Protein AF-A0A1I8A3V5-F1 (afdb_monomer_lite)

Structure (mmCIF, N/CA/C/O backbone):
data_AF-A0A1I8A3V5-F1
#
_entry.id   AF-A0A1I8A3V5-F1
#
loop_
_atom_site.group_PDB
_atom_site.id
_atom_site.type_symbol
_atom_site.label_atom_id
_atom_site.label_alt_id
_atom_site.label_comp_id
_atom_site.label_asym_id
_atom_site.label_entity_id
_atom_site.label_seq_id
_atom_site.pdbx_PDB_ins_code
_atom_site.Cartn_x
_atom_site.Cartn_y
_atom_site.Cartn_z
_atom_site.occupancy
_atom_site.B_iso_or_equiv
_atom_site.auth_seq_id
_atom_site.auth_comp_id
_atom_site.auth_as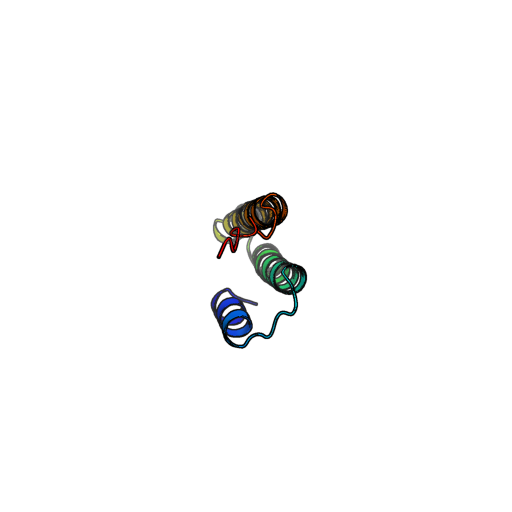ym_id
_atom_site.auth_atom_id
_atom_site.pdbx_PDB_model_num
ATOM 1 N N . MET A 1 1 ? -3.550 -7.789 -3.873 1.00 94.81 1 MET A N 1
ATOM 2 C CA . MET A 1 1 ? -4.150 -6.730 -3.035 1.00 94.81 1 MET A CA 1
ATOM 3 C C . MET A 1 1 ? -4.164 -5.472 -3.875 1.00 94.81 1 MET A C 1
ATOM 5 O O . MET A 1 1 ? -3.178 -5.245 -4.557 1.00 94.81 1 MET A O 1
ATOM 9 N N . ASP A 1 2 ? -5.256 -4.719 -3.876 1.00 97.19 2 ASP A N 1
ATOM 10 C CA . ASP A 1 2 ? -5.450 -3.538 -4.723 1.00 97.19 2 ASP A CA 1
ATOM 11 C C . ASP A 1 2 ? -6.359 -2.526 -4.003 1.00 97.19 2 ASP A C 1
ATOM 13 O O . ASP A 1 2 ? -7.049 -2.876 -3.036 1.00 97.19 2 ASP A O 1
ATOM 17 N N . LEU A 1 3 ? -6.371 -1.273 -4.466 1.00 97.38 3 LEU A N 1
ATOM 18 C CA . LEU A 1 3 ? -7.127 -0.199 -3.817 1.00 97.38 3 LEU A CA 1
ATOM 19 C C . LEU A 1 3 ? -8.647 -0.426 -3.859 1.00 97.38 3 LEU A C 1
ATOM 21 O O . LEU A 1 3 ? -9.340 -0.041 -2.918 1.00 97.38 3 LEU A O 1
ATOM 25 N N . ASN A 1 4 ? -9.181 -1.098 -4.886 1.00 98.38 4 ASN A N 1
ATOM 26 C CA . ASN A 1 4 ? -10.613 -1.410 -4.956 1.00 98.38 4 ASN A CA 1
ATOM 27 C C . ASN A 1 4 ? -11.011 -2.420 -3.873 1.00 98.38 4 ASN A C 1
ATOM 29 O O . ASN A 1 4 ? -12.046 -2.264 -3.218 1.00 98.38 4 ASN A O 1
ATOM 33 N N . ARG A 1 5 ? -10.174 -3.434 -3.631 1.00 98.31 5 ARG A N 1
ATOM 34 C CA . ARG A 1 5 ? -10.369 -4.408 -2.555 1.00 98.31 5 ARG A CA 1
ATOM 35 C C . ARG A 1 5 ? -10.243 -3.764 -1.177 1.00 98.31 5 ARG A C 1
ATOM 37 O O . ARG A 1 5 ? -11.081 -4.051 -0.323 1.00 98.31 5 ARG A O 1
ATOM 44 N N . ILE A 1 6 ? -9.263 -2.883 -0.970 1.00 98.44 6 ILE A N 1
ATOM 45 C CA . ILE A 1 6 ? -9.100 -2.136 0.290 1.00 98.44 6 ILE A CA 1
ATOM 46 C C . ILE A 1 6 ? -10.325 -1.247 0.538 1.00 98.44 6 ILE A C 1
ATOM 48 O O . ILE A 1 6 ? -10.946 -1.337 1.597 1.00 98.44 6 ILE A O 1
ATOM 52 N N . LYS A 1 7 ? -10.761 -0.474 -0.467 1.00 98.19 7 LYS A N 1
ATOM 53 C CA . LYS A 1 7 ? -11.977 0.355 -0.408 1.00 98.19 7 LYS A CA 1
ATOM 54 C C . LYS A 1 7 ? -13.212 -0.463 -0.035 1.00 98.19 7 LYS A C 1
ATOM 56 O O . LYS A 1 7 ? -14.006 -0.030 0.798 1.00 98.19 7 LYS A O 1
ATOM 61 N N . ARG A 1 8 ? -13.381 -1.651 -0.624 1.00 98.62 8 ARG A N 1
ATOM 62 C CA . ARG A 1 8 ? -14.487 -2.556 -0.282 1.00 98.62 8 ARG A CA 1
ATOM 63 C C . ARG A 1 8 ? -14.401 -3.027 1.172 1.00 98.62 8 ARG A C 1
ATOM 65 O O . ARG A 1 8 ? -15.389 -2.915 1.887 1.00 98.62 8 ARG A O 1
ATOM 72 N N . LYS A 1 9 ? -13.228 -3.477 1.629 1.00 98.50 9 LYS A N 1
ATOM 73 C CA . LYS A 1 9 ? -13.017 -3.901 3.024 1.00 98.50 9 LYS A CA 1
ATOM 74 C C . LYS A 1 9 ? -13.308 -2.776 4.026 1.00 98.50 9 LYS A C 1
ATOM 76 O O . LYS A 1 9 ? -13.899 -3.055 5.063 1.00 98.50 9 LYS A O 1
ATOM 81 N N . ILE A 1 10 ? -12.963 -1.525 3.704 1.00 97.62 10 ILE A N 1
ATOM 82 C CA . ILE A 1 10 ? -13.326 -0.350 4.517 1.00 97.62 10 ILE A CA 1
ATOM 83 C C . ILE A 1 10 ? -14.851 -0.195 4.587 1.00 97.62 10 ILE A C 1
ATOM 85 O O . ILE A 1 10 ? -15.405 -0.134 5.680 1.00 97.62 10 ILE A O 1
ATOM 89 N N . ARG A 1 11 ? -15.542 -0.178 3.438 1.00 98.00 11 ARG A N 1
ATOM 90 C CA . ARG A 1 11 ? -17.008 0.006 3.377 1.00 98.00 11 ARG A CA 1
ATOM 91 C C . ARG A 1 11 ? -17.790 -1.095 4.089 1.00 98.00 11 ARG A C 1
ATOM 93 O O . ARG A 1 11 ? -18.863 -0.836 4.613 1.00 98.00 11 ARG A O 1
ATOM 100 N N . GLU A 1 12 ? -17.257 -2.308 4.089 1.00 98.19 12 GLU A N 1
ATOM 101 C CA . GLU A 1 12 ? -17.834 -3.461 4.780 1.00 98.19 12 GLU A CA 1
ATOM 102 C C . GLU A 1 12 ? -17.446 -3.541 6.271 1.00 98.19 12 GLU A C 1
ATOM 104 O O . GLU A 1 12 ? -17.790 -4.519 6.929 1.00 98.19 12 GLU A O 1
ATOM 109 N N . GLY A 1 13 ? -16.689 -2.576 6.811 1.00 97.56 13 GLY A N 1
ATOM 110 C CA . GLY A 1 13 ? -16.255 -2.595 8.214 1.00 97.56 13 GLY A CA 1
ATOM 111 C C . GLY A 1 13 ? -15.307 -3.752 8.557 1.00 97.56 13 GLY A C 1
ATOM 112 O O . GLY A 1 13 ? -15.267 -4.216 9.691 1.00 97.56 13 GLY A O 1
ATOM 113 N N . ARG A 1 14 ? -14.543 -4.260 7.580 1.00 98.25 14 ARG A N 1
ATOM 114 C CA . ARG A 1 14 ? -13.666 -5.439 7.742 1.00 98.25 14 ARG A CA 1
ATOM 115 C C . ARG A 1 14 ? -12.338 -5.138 8.435 1.00 98.25 14 ARG A C 1
ATOM 117 O O . ARG A 1 14 ? -11.572 -6.068 8.680 1.00 98.25 14 ARG A O 1
ATOM 124 N N . TYR A 1 15 ? -12.035 -3.873 8.709 1.00 98.06 15 TYR A N 1
ATOM 125 C CA . TYR A 1 15 ? -10.851 -3.475 9.465 1.00 98.06 15 TYR A CA 1
ATOM 126 C C . TYR A 1 15 ? -11.270 -2.975 10.841 1.00 98.06 15 TYR A C 1
ATOM 128 O O . TYR A 1 15 ? -12.074 -2.056 10.947 1.00 98.06 15 TYR A O 1
ATOM 136 N N . GLN A 1 16 ? -10.693 -3.566 11.886 1.00 95.12 16 GLN A N 1
ATOM 137 C CA . GLN A 1 16 ? -10.937 -3.147 13.269 1.00 95.12 16 GLN A CA 1
ATOM 138 C C . GLN A 1 16 ? -10.201 -1.851 13.624 1.00 95.12 16 GLN A C 1
ATOM 140 O O . GLN A 1 16 ? -10.625 -1.117 14.508 1.00 95.12 16 GLN A O 1
ATOM 145 N N . ASN A 1 17 ? -9.073 -1.588 12.963 1.00 94.81 17 ASN A N 1
ATOM 146 C CA . ASN A 1 17 ? -8.216 -0.438 13.219 1.00 94.81 17 ASN A CA 1
ATOM 147 C C . ASN A 1 17 ? -7.351 -0.114 11.988 1.00 94.81 17 ASN A C 1
ATOM 149 O O . ASN A 1 17 ? -7.295 -0.879 11.018 1.00 94.81 17 ASN A O 1
ATOM 153 N N . ILE A 1 18 ? -6.653 1.023 12.056 1.00 95.31 18 ILE A N 1
ATOM 154 C CA . ILE A 1 18 ? -5.773 1.528 10.992 1.00 95.31 18 ILE A CA 1
ATOM 155 C C . ILE A 1 18 ? -4.659 0.528 10.649 1.00 95.31 18 ILE A C 1
ATOM 157 O O . ILE A 1 18 ? -4.313 0.398 9.478 1.00 95.31 18 ILE A O 1
ATOM 161 N N . SER A 1 19 ? -4.152 -0.247 11.617 1.00 96.12 19 SER A N 1
ATOM 162 C CA . SER A 1 19 ? -3.101 -1.252 11.379 1.00 96.12 19 SER A CA 1
ATOM 163 C C . SER A 1 19 ? -3.511 -2.305 10.337 1.00 96.12 19 SER A C 1
ATOM 165 O O . SER A 1 19 ? -2.706 -2.703 9.488 1.00 96.12 19 SER A O 1
ATOM 167 N N . GLY A 1 20 ? -4.791 -2.695 10.318 1.00 98.06 20 GLY A N 1
ATOM 168 C CA . GLY A 1 20 ? -5.322 -3.597 9.295 1.00 98.06 20 GLY A CA 1
ATOM 169 C C . GLY A 1 20 ? -5.274 -2.998 7.884 1.00 98.06 20 GLY A C 1
ATOM 170 O O . GLY A 1 20 ? -4.908 -3.691 6.935 1.00 98.06 20 GLY A O 1
ATOM 171 N N . ILE A 1 21 ? -5.590 -1.706 7.748 1.00 97.81 21 ILE A N 1
ATOM 172 C CA . ILE A 1 21 ? -5.507 -0.991 6.465 1.00 97.81 21 ILE A CA 1
ATOM 173 C C . ILE A 1 21 ? -4.038 -0.836 6.052 1.00 97.81 21 ILE A C 1
ATOM 175 O O . ILE A 1 21 ? -3.684 -1.159 4.920 1.00 97.81 21 ILE A O 1
ATOM 179 N N . THR A 1 22 ? -3.169 -0.436 6.987 1.00 98.06 22 THR A N 1
ATOM 180 C CA . THR A 1 22 ? -1.719 -0.309 6.776 1.00 98.06 22 THR A CA 1
ATOM 181 C C . THR A 1 22 ? -1.099 -1.596 6.246 1.00 98.06 22 THR A C 1
ATOM 183 O O . THR A 1 22 ? -0.284 -1.556 5.325 1.00 98.06 22 THR A O 1
ATOM 186 N N . SER A 1 23 ? -1.502 -2.744 6.789 1.00 98.38 23 SER A N 1
ATOM 187 C CA . SER A 1 23 ? -1.003 -4.050 6.349 1.00 98.38 23 SER A CA 1
ATOM 188 C C . SER A 1 23 ? -1.350 -4.336 4.883 1.00 98.38 23 SER A C 1
ATOM 190 O O . SER A 1 23 ? -0.498 -4.797 4.122 1.00 98.38 23 SER A O 1
ATOM 192 N N . ASP A 1 24 ? -2.568 -4.005 4.451 1.00 98.69 24 ASP A N 1
ATOM 193 C CA . ASP A 1 24 ? -2.988 -4.227 3.067 1.00 98.69 24 ASP A CA 1
ATOM 194 C C . ASP A 1 24 ? -2.366 -3.217 2.090 1.00 98.69 24 ASP A C 1
ATOM 196 O O . ASP A 1 24 ? -2.031 -3.595 0.965 1.00 98.69 24 ASP A O 1
ATOM 200 N N . ILE A 1 25 ? -2.153 -1.964 2.510 1.00 98.56 25 ILE A N 1
ATOM 201 C CA . ILE A 1 25 ? -1.412 -0.967 1.719 1.00 98.56 25 ILE A CA 1
ATOM 202 C C . ILE A 1 25 ? 0.031 -1.429 1.494 1.00 98.56 25 ILE A C 1
ATOM 204 O O . ILE A 1 25 ? 0.489 -1.463 0.352 1.00 98.56 25 ILE A O 1
ATOM 208 N N . ARG A 1 26 ? 0.721 -1.882 2.550 1.00 98.25 26 ARG A N 1
ATOM 209 C CA . ARG A 1 26 ? 2.075 -2.452 2.436 1.00 98.25 26 ARG A CA 1
ATOM 210 C C . ARG A 1 26 ? 2.103 -3.677 1.535 1.00 98.25 26 ARG A C 1
ATOM 212 O O . ARG A 1 26 ? 3.018 -3.826 0.733 1.00 98.25 26 ARG A O 1
ATOM 219 N N . LEU A 1 27 ? 1.102 -4.554 1.617 1.00 98.62 27 LEU A N 1
ATOM 220 C CA . LEU A 1 27 ? 1.025 -5.723 0.741 1.00 98.62 27 LEU A CA 1
ATOM 221 C C . LEU A 1 27 ? 0.827 -5.325 -0.729 1.00 98.62 27 LEU A C 1
ATOM 223 O O . LEU A 1 27 ? 1.406 -5.952 -1.617 1.00 98.62 27 LEU A O 1
ATOM 227 N N . LEU A 1 28 ? 0.007 -4.309 -1.005 1.00 98.50 28 LEU A N 1
ATOM 228 C CA . LEU A 1 28 ? -0.172 -3.768 -2.352 1.00 98.50 28 LEU A CA 1
ATOM 229 C C . LEU A 1 28 ? 1.159 -3.238 -2.894 1.00 98.50 28 LEU A C 1
ATOM 231 O O . LEU A 1 28 ? 1.602 -3.691 -3.948 1.00 98.50 28 LEU A O 1
ATOM 235 N N . ALA A 1 29 ? 1.825 -2.356 -2.149 1.00 98.38 29 ALA A N 1
ATOM 236 C CA . ALA A 1 29 ? 3.084 -1.756 -2.574 1.00 98.38 29 ALA A CA 1
ATOM 237 C C . ALA A 1 29 ? 4.235 -2.775 -2.662 1.00 98.38 29 ALA A C 1
ATOM 239 O O . ALA A 1 29 ? 5.014 -2.753 -3.609 1.00 98.38 29 ALA A O 1
ATOM 240 N N . THR A 1 30 ? 4.310 -3.741 -1.744 1.00 98.19 30 THR A N 1
ATOM 241 C CA . THR A 1 30 ? 5.298 -4.834 -1.802 1.00 98.19 30 THR A CA 1
ATOM 242 C C . THR A 1 30 ? 5.119 -5.688 -3.054 1.00 98.19 30 THR A C 1
ATOM 244 O O . THR A 1 30 ? 6.097 -6.013 -3.720 1.00 98.19 30 THR A O 1
ATOM 247 N N . ASN A 1 31 ? 3.879 -6.035 -3.416 1.00 98.12 31 ASN A N 1
ATOM 248 C CA . ASN A 1 31 ? 3.629 -6.769 -4.657 1.00 98.12 31 ASN A CA 1
ATOM 249 C C . ASN A 1 31 ? 3.978 -5.922 -5.887 1.00 98.12 31 ASN A C 1
ATOM 251 O O . ASN A 1 31 ? 4.575 -6.446 -6.822 1.00 98.12 31 ASN A O 1
ATOM 255 N N . ALA A 1 32 ? 3.657 -4.625 -5.873 1.00 98.25 32 ALA A N 1
ATOM 256 C CA . ALA A 1 32 ? 4.034 -3.720 -6.953 1.00 98.25 32 ALA A CA 1
ATOM 257 C C . ALA A 1 32 ? 5.559 -3.680 -7.147 1.00 98.25 32 ALA A C 1
ATOM 259 O O . ALA A 1 32 ? 6.016 -3.848 -8.271 1.00 98.25 32 ALA A O 1
ATOM 260 N N . ARG A 1 33 ? 6.3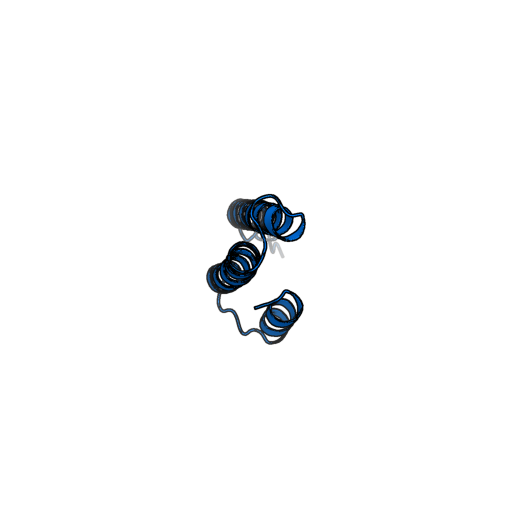52 -3.593 -6.074 1.00 97.88 33 ARG A N 1
ATOM 261 C CA . ARG A 1 33 ? 7.822 -3.663 -6.169 1.00 97.88 33 ARG A CA 1
ATOM 262 C C . ARG A 1 33 ? 8.337 -5.028 -6.603 1.00 97.88 33 ARG A C 1
ATOM 264 O O . ARG A 1 33 ? 9.276 -5.110 -7.373 1.00 97.88 33 ARG A O 1
ATOM 271 N N . LYS A 1 34 ? 7.716 -6.110 -6.129 1.00 98.00 34 LYS A N 1
ATOM 272 C CA . LYS A 1 34 ? 8.154 -7.477 -6.436 1.00 98.00 34 LYS A CA 1
ATOM 273 C C . LYS A 1 34 ? 7.982 -7.845 -7.913 1.00 98.00 34 LYS A C 1
ATOM 275 O O . LYS A 1 34 ? 8.781 -8.614 -8.435 1.00 98.00 34 LYS A O 1
ATOM 280 N N . TYR A 1 35 ? 6.908 -7.378 -8.550 1.00 98.06 35 TYR A N 1
ATOM 281 C CA . TYR A 1 35 ? 6.548 -7.793 -9.911 1.00 98.06 35 TYR A CA 1
ATOM 282 C C . TYR A 1 35 ? 6.905 -6.768 -10.993 1.00 98.06 35 TYR A C 1
ATOM 284 O O . TYR A 1 35 ? 6.754 -7.080 -12.171 1.00 98.06 35 TYR A O 1
ATOM 292 N N . ASN A 1 36 ? 7.374 -5.574 -10.622 1.00 98.31 36 ASN A N 1
ATOM 293 C CA . ASN A 1 36 ? 7.784 -4.537 -11.569 1.00 98.31 36 ASN A CA 1
ATOM 294 C C . ASN A 1 36 ? 9.281 -4.250 -11.437 1.00 98.31 36 ASN A C 1
ATOM 296 O O . ASN A 1 36 ? 9.852 -4.409 -10.364 1.00 98.31 36 ASN A O 1
ATOM 300 N N . ALA A 1 37 ? 9.911 -3.832 -12.537 1.00 96.81 37 ALA A N 1
ATOM 301 C CA . ALA A 1 37 ? 11.341 -3.548 -12.560 1.00 96.81 37 ALA A CA 1
ATOM 302 C C . ALA A 1 37 ? 11.699 -2.380 -11.629 1.00 96.81 37 ALA A C 1
ATOM 304 O O . ALA A 1 37 ? 10.980 -1.375 -11.586 1.00 96.81 37 ALA A O 1
ATOM 305 N N . ASP A 1 38 ? 12.833 -2.488 -10.941 1.00 96.62 38 ASP A N 1
ATOM 306 C CA . ASP A 1 38 ? 13.374 -1.410 -10.116 1.00 96.62 38 ASP A CA 1
ATOM 307 C C . ASP A 1 38 ? 13.507 -0.119 -10.934 1.00 96.62 38 ASP A C 1
ATOM 309 O O . ASP A 1 38 ? 13.984 -0.117 -12.070 1.00 96.62 38 ASP A O 1
ATOM 313 N N . GLY A 1 39 ? 13.042 0.991 -10.361 1.00 95.19 39 GLY A N 1
ATOM 314 C CA . GLY A 1 39 ? 13.055 2.302 -11.013 1.00 95.19 39 GLY A CA 1
ATOM 315 C C . GLY A 1 39 ? 11.974 2.517 -12.080 1.00 95.19 39 GLY A C 1
ATOM 316 O O . GLY A 1 39 ? 11.859 3.635 -12.581 1.00 95.19 39 GLY A O 1
ATOM 317 N N . SER A 1 40 ? 11.154 1.508 -12.405 1.00 98.56 40 SER A N 1
ATOM 318 C CA . SER A 1 40 ? 9.963 1.705 -13.244 1.00 98.56 40 SER A CA 1
ATOM 319 C C . SER A 1 40 ? 8.926 2.605 -12.561 1.00 98.56 40 SER A C 1
ATOM 321 O O . SER A 1 40 ? 8.917 2.751 -11.339 1.00 98.56 40 SER A O 1
ATOM 323 N N . GLU A 1 41 ? 8.016 3.185 -13.346 1.00 98.50 41 GLU A N 1
ATOM 324 C CA . GLU A 1 41 ? 6.938 4.049 -12.843 1.00 98.50 41 GLU A CA 1
ATOM 325 C C . GLU A 1 41 ? 6.104 3.344 -11.764 1.00 98.50 41 GLU A C 1
ATOM 327 O O . GLU A 1 41 ? 6.017 3.827 -10.641 1.00 98.50 41 GLU A O 1
ATOM 332 N N . LEU A 1 42 ? 5.627 2.123 -12.037 1.00 97.94 42 LEU A N 1
ATOM 333 C CA . LEU A 1 42 ? 4.851 1.329 -11.075 1.00 97.94 42 LEU A CA 1
ATOM 334 C C . LEU A 1 42 ? 5.637 0.987 -9.799 1.00 97.94 42 LEU A C 1
ATOM 336 O O . LEU A 1 42 ? 5.057 0.897 -8.712 1.00 97.94 42 LEU A O 1
ATOM 340 N N . TYR A 1 43 ? 6.953 0.790 -9.912 1.00 98.50 43 TYR A N 1
ATOM 341 C CA . TYR A 1 43 ? 7.818 0.589 -8.755 1.00 98.50 43 TYR A CA 1
ATOM 342 C C . TYR A 1 43 ? 7.917 1.874 -7.919 1.00 98.50 43 TYR A C 1
ATOM 344 O O . TYR A 1 43 ? 7.698 1.837 -6.707 1.00 98.50 43 TYR A O 1
ATOM 352 N N . ASN A 1 44 ? 8.179 3.021 -8.545 1.00 98.50 44 ASN A N 1
ATOM 353 C CA . ASN A 1 44 ? 8.319 4.304 -7.851 1.00 98.50 44 ASN A CA 1
ATOM 354 C C . ASN A 1 44 ? 6.995 4.772 -7.226 1.00 98.50 44 ASN A C 1
ATOM 356 O O . ASN A 1 44 ? 6.980 5.217 -6.075 1.00 98.50 44 ASN A O 1
ATOM 360 N N . ASP A 1 45 ? 5.878 4.582 -7.926 1.00 98.44 45 ASP A N 1
ATOM 361 C CA . ASP A 1 45 ? 4.533 4.888 -7.432 1.00 98.44 45 ASP A CA 1
ATOM 362 C C . ASP A 1 45 ? 4.209 4.108 -6.159 1.00 98.44 45 ASP A C 1
ATOM 364 O O . ASP A 1 45 ? 3.597 4.636 -5.229 1.00 98.44 45 ASP A O 1
ATOM 368 N N . SER A 1 46 ? 4.659 2.855 -6.067 1.00 98.38 46 SER A N 1
ATOM 369 C CA . SER A 1 46 ? 4.445 2.040 -4.871 1.00 98.38 46 SER A CA 1
ATOM 370 C C . SER A 1 46 ? 5.181 2.576 -3.636 1.00 98.38 46 SER A C 1
ATOM 372 O O . SER A 1 46 ? 4.659 2.483 -2.523 1.00 98.38 46 SER A O 1
ATOM 374 N N . ILE A 1 47 ? 6.361 3.179 -3.826 1.00 98.38 47 ILE A N 1
ATOM 375 C CA . ILE A 1 47 ? 7.129 3.826 -2.756 1.00 98.38 47 ILE A CA 1
ATOM 376 C C . ILE A 1 47 ? 6.412 5.102 -2.323 1.00 98.38 47 ILE A C 1
ATOM 378 O O . ILE A 1 47 ? 6.207 5.321 -1.128 1.00 98.38 47 ILE A O 1
ATOM 382 N N . MET A 1 48 ? 5.980 5.919 -3.289 1.00 98.31 48 MET A N 1
ATOM 383 C CA . MET A 1 48 ? 5.221 7.135 -3.005 1.00 98.31 48 MET A CA 1
ATOM 384 C C . MET A 1 48 ? 3.915 6.818 -2.264 1.00 98.31 48 MET A C 1
ATOM 386 O O . MET A 1 48 ? 3.559 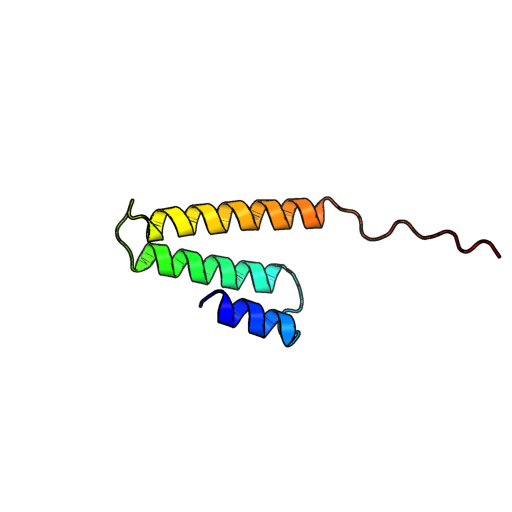7.522 -1.320 1.00 98.31 48 MET A O 1
ATOM 390 N N . LEU A 1 49 ? 3.226 5.738 -2.634 1.00 98.19 49 LEU A N 1
ATOM 391 C CA . LEU A 1 49 ? 2.015 5.291 -1.953 1.00 98.19 49 LEU A CA 1
ATOM 392 C C . LEU A 1 49 ? 2.269 4.951 -0.476 1.00 98.19 49 LEU A C 1
ATOM 394 O O . LEU A 1 49 ? 1.502 5.392 0.381 1.00 98.19 49 LEU A O 1
ATOM 398 N N . GLU A 1 50 ? 3.323 4.189 -0.159 1.00 97.75 50 GLU A N 1
ATOM 399 C CA . GLU A 1 50 ? 3.675 3.880 1.238 1.00 97.75 50 GLU A CA 1
ATOM 400 C C . GLU A 1 50 ? 4.043 5.143 2.032 1.00 97.75 50 GLU A C 1
ATOM 402 O O . GLU A 1 50 ? 3.635 5.282 3.188 1.00 97.75 50 GLU A O 1
ATOM 407 N N . GLU A 1 51 ? 4.762 6.080 1.411 1.00 98.25 51 GLU A N 1
ATOM 408 C CA . GLU A 1 51 ? 5.149 7.364 2.005 1.00 98.25 51 GLU A CA 1
ATOM 409 C C . GLU A 1 51 ? 3.931 8.237 2.339 1.00 98.25 51 GLU A C 1
ATOM 411 O O . GLU A 1 51 ? 3.799 8.736 3.460 1.00 98.25 51 GLU A O 1
ATOM 416 N N . VAL A 1 52 ? 3.015 8.403 1.381 1.00 98.19 52 VAL A N 1
ATOM 417 C CA . VAL A 1 52 ? 1.776 9.170 1.569 1.00 98.19 52 VAL A CA 1
ATOM 418 C C . VAL A 1 52 ? 0.909 8.521 2.643 1.00 98.19 52 VAL A C 1
ATOM 420 O O . VAL A 1 52 ? 0.401 9.217 3.521 1.00 98.19 52 VAL A O 1
ATOM 423 N N . TRP A 1 53 ? 0.774 7.193 2.625 1.00 97.88 53 TRP A N 1
ATOM 424 C CA . TRP A 1 53 ? 0.018 6.480 3.650 1.00 97.88 53 TRP A CA 1
ATOM 425 C C . TRP A 1 53 ? 0.598 6.695 5.050 1.00 97.88 53 TRP A C 1
ATOM 427 O O . TRP A 1 53 ? -0.157 6.974 5.979 1.00 97.88 53 TRP A O 1
ATOM 437 N 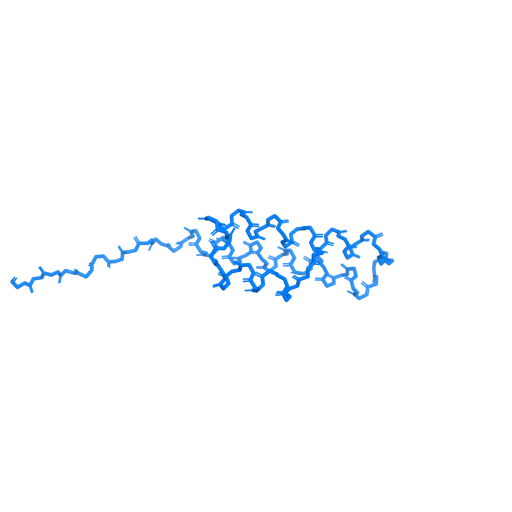N . ARG A 1 54 ? 1.927 6.628 5.211 1.00 97.38 54 ARG A N 1
ATOM 438 C CA . ARG A 1 54 ? 2.573 6.874 6.508 1.00 97.38 54 ARG A CA 1
ATOM 439 C C . ARG A 1 54 ? 2.226 8.261 7.054 1.00 97.38 54 ARG A C 1
ATOM 441 O O . ARG A 1 54 ? 1.796 8.359 8.198 1.00 97.38 54 ARG A O 1
ATOM 448 N N . LYS A 1 55 ? 2.309 9.302 6.218 1.00 97.69 55 LYS A N 1
ATOM 449 C CA . LYS A 1 55 ? 1.938 10.677 6.602 1.00 97.69 55 LYS A CA 1
ATOM 450 C C . LYS A 1 55 ? 0.473 10.794 7.017 1.00 97.69 55 LYS A C 1
ATOM 452 O O . LYS A 1 55 ? 0.161 11.500 7.968 1.00 97.69 55 LYS A O 1
ATOM 457 N N . ILE A 1 56 ? -0.433 10.102 6.323 1.00 96.19 56 ILE A N 1
ATOM 458 C CA . ILE A 1 56 ? -1.859 10.082 6.684 1.00 96.19 56 ILE A CA 1
ATOM 459 C C . ILE A 1 56 ? -2.058 9.472 8.076 1.00 96.19 56 ILE A C 1
ATOM 461 O O . ILE A 1 56 ? -2.824 10.015 8.868 1.00 96.19 56 ILE A O 1
ATOM 465 N N . VAL A 1 57 ? -1.370 8.368 8.383 1.00 95.94 57 VAL A N 1
ATOM 466 C CA . VAL A 1 57 ? -1.448 7.726 9.704 1.00 95.94 57 VAL A CA 1
ATOM 467 C C . VAL A 1 57 ? -0.882 8.641 10.792 1.00 95.94 57 VAL A C 1
ATOM 469 O O . VAL A 1 57 ? -1.555 8.854 11.795 1.00 95.94 57 VAL A O 1
ATOM 472 N N . GLU A 1 58 ? 0.286 9.246 10.565 1.00 95.31 58 GLU A N 1
ATOM 473 C CA . GLU A 1 58 ? 0.901 10.203 11.497 1.00 95.31 58 GLU A CA 1
ATOM 474 C C . GLU A 1 58 ? -0.037 11.388 11.796 1.00 95.31 58 GLU A C 1
ATOM 476 O O . GLU A 1 58 ? -0.229 11.756 12.954 1.00 95.31 58 GLU A O 1
ATOM 481 N N . LEU A 1 59 ? -0.684 11.956 10.771 1.00 94.19 59 LEU A N 1
ATOM 482 C CA . LEU A 1 59 ? -1.664 13.035 10.940 1.00 94.19 59 LEU A CA 1
ATOM 483 C C . LEU A 1 59 ? -2.911 12.577 11.710 1.00 94.19 59 LEU A C 1
ATOM 485 O O . LEU A 1 59 ? -3.424 13.318 12.549 1.00 94.19 59 LEU A O 1
ATOM 489 N N . ALA A 1 60 ? -3.401 11.364 11.442 1.00 89.88 60 ALA A N 1
ATOM 490 C CA . ALA A 1 60 ? -4.557 10.810 12.140 1.00 89.88 60 ALA A CA 1
ATOM 491 C C . ALA A 1 60 ? -4.269 10.575 13.633 1.00 89.88 60 ALA A C 1
ATOM 493 O O . ALA A 1 60 ? -5.140 10.816 14.463 1.00 89.88 60 ALA A O 1
ATOM 494 N N . GLU A 1 61 ? -3.052 10.151 13.976 1.00 88.62 61 GLU A N 1
ATOM 495 C CA . GLU A 1 61 ? -2.609 9.953 15.362 1.00 88.62 61 GLU A CA 1
ATOM 496 C C . GLU A 1 61 ? -2.313 11.278 16.080 1.00 88.62 61 GLU A C 1
ATOM 498 O O . GLU A 1 61 ? -2.579 11.407 17.275 1.00 88.62 61 GLU A O 1
ATOM 503 N N . ALA A 1 62 ? -1.814 12.284 15.356 1.00 86.19 62 ALA A N 1
ATOM 504 C CA . ALA A 1 62 ? -1.548 13.618 15.891 1.00 86.19 62 ALA A CA 1
ATOM 505 C C . ALA A 1 62 ? -2.819 14.435 16.169 1.00 86.19 62 ALA A C 1
ATOM 507 O O . ALA A 1 62 ? -2.743 15.465 16.839 1.00 86.19 62 ALA A O 1
ATOM 508 N N . THR A 1 63 ? -3.979 14.003 15.665 1.00 76.44 63 THR A N 1
ATOM 509 C CA . THR A 1 63 ? -5.259 14.675 15.908 1.00 76.44 63 THR A CA 1
ATOM 510 C C . THR A 1 63 ? -5.929 14.047 17.137 1.00 76.44 63 THR A C 1
ATOM 512 O O . THR A 1 63 ? -6.409 12.915 17.050 1.00 76.44 63 THR A O 1
ATOM 515 N N . PRO A 1 64 ? -6.004 14.729 18.299 1.00 64.38 64 PRO A N 1
ATOM 516 C CA . PRO A 1 64 ? -6.654 14.164 19.474 1.00 64.38 64 PRO A CA 1
ATOM 517 C C . PRO A 1 64 ? -8.149 13.969 19.202 1.00 64.38 64 PRO A C 1
ATOM 519 O O . PRO A 1 64 ? -8.853 14.898 18.802 1.00 64.38 64 PRO A O 1
ATOM 522 N N . SER A 1 65 ? -8.650 12.760 19.445 1.00 63.00 65 SER A N 1
ATOM 523 C CA . SER A 1 65 ? -10.081 12.464 19.385 1.00 63.00 65 SER A CA 1
ATOM 524 C C . SER A 1 65 ? -10.830 13.227 20.487 1.00 63.00 65 SER A C 1
ATOM 526 O O . SER A 1 65 ? -10.843 12.799 21.639 1.00 63.00 65 SER A O 1
ATOM 528 N N . GLY A 1 66 ? -11.503 14.319 20.112 1.00 54.94 66 GLY A N 1
ATOM 529 C CA . GLY A 1 66 ? 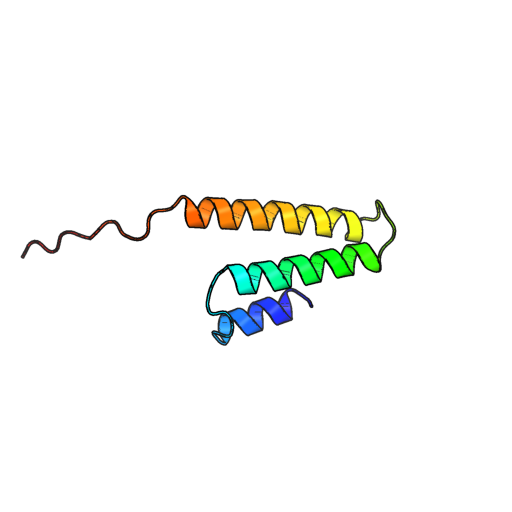-12.593 14.930 20.876 1.00 54.94 66 GLY A CA 1
ATOM 530 C C . GLY A 1 66 ? -12.238 16.213 21.627 1.00 54.94 66 GLY A C 1
ATOM 531 O O . GLY A 1 66 ? -11.942 16.185 22.820 1.00 54.94 66 GLY A O 1
ATOM 532 N N . SER A 1 67 ? -12.447 17.365 20.986 1.00 48.09 67 SER A N 1
ATOM 533 C CA . SER A 1 67 ? -13.026 18.496 21.709 1.00 48.09 67 SER A CA 1
ATOM 534 C C . SER A 1 67 ? -14.398 18.039 22.216 1.00 48.09 67 SER A C 1
ATOM 536 O O . SER A 1 67 ? -15.337 17.853 21.442 1.00 48.09 67 SER A O 1
ATOM 538 N N . LYS A 1 68 ? -14.509 17.777 23.524 1.00 50.44 68 LYS A N 1
ATOM 539 C CA . LYS A 1 68 ? -15.813 17.686 24.183 1.00 50.44 68 LYS A CA 1
ATOM 540 C C . LYS A 1 68 ? -16.537 18.993 23.875 1.00 50.44 68 LYS A C 1
ATOM 542 O O . LYS A 1 68 ? -16.124 20.042 24.357 1.00 50.44 68 LYS A O 1
ATOM 547 N N . VAL A 1 69 ? -17.579 18.933 23.052 1.00 52.41 69 VAL A N 1
ATOM 548 C CA . VAL A 1 69 ? -18.559 20.013 22.985 1.00 52.41 69 VAL A CA 1
ATOM 549 C C . VAL A 1 69 ? -19.150 20.096 24.387 1.00 52.41 69 VAL A C 1
ATOM 551 O O . VAL A 1 69 ? -19.747 19.133 24.870 1.00 52.41 69 VAL A O 1
ATOM 554 N N . GLU A 1 70 ? -18.871 21.197 25.079 1.00 49.47 70 GLU A N 1
ATOM 555 C CA . GLU A 1 70 ? -19.483 21.529 26.357 1.00 49.47 70 GLU A CA 1
ATOM 556 C C . GLU A 1 70 ? -21.003 21.515 26.180 1.00 49.47 70 GLU A C 1
ATOM 558 O O . GLU A 1 70 ? -21.588 22.403 25.566 1.00 49.47 70 GLU A O 1
ATOM 563 N N . SER A 1 71 ? -21.651 20.484 26.716 1.00 44.16 71 SER A N 1
ATOM 564 C CA . SER A 1 71 ? -23.082 20.512 26.990 1.00 44.16 71 SER A CA 1
ATOM 565 C C . SER A 1 71 ? -23.286 21.329 28.263 1.00 44.16 7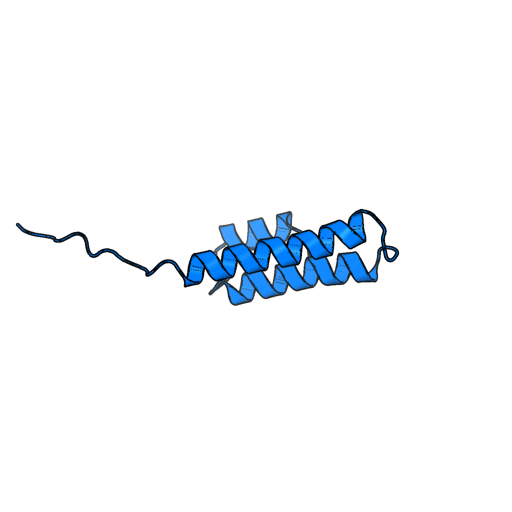1 SER A C 1
ATOM 567 O O . SER A 1 71 ? -23.434 20.768 29.346 1.00 44.16 71 SER A O 1
ATOM 569 N N . GLN A 1 72 ? -23.243 22.655 28.139 1.00 49.41 72 GLN A N 1
ATOM 570 C CA . GLN A 1 72 ? -23.973 23.522 29.056 1.00 49.41 72 GLN A CA 1
ATOM 571 C C . GLN A 1 72 ? -25.407 23.623 28.539 1.00 49.41 72 GLN A C 1
ATOM 573 O O . GLN A 1 72 ? -25.636 24.260 27.514 1.00 49.41 72 GLN A O 1
ATOM 578 N N . MET A 1 73 ? -26.332 22.959 29.232 1.00 42.47 73 MET A N 1
ATOM 579 C CA . MET A 1 73 ? -27.713 23.385 29.493 1.00 42.47 73 MET A CA 1
ATOM 580 C C . MET A 1 73 ? -28.305 22.490 30.579 1.00 42.47 73 MET A C 1
ATOM 582 O O . MET A 1 73 ? -28.155 21.253 30.461 1.00 42.47 73 MET A O 1
#

Foldseek 3Di:
DDPVVLVVCVVVVVDPDVVVSLVVLLVCLVVQCVPDDPPDPSNVVSVVSNVVSVVVVVVVVVDDPDPDPDPDD

Secondary structure (DSSP, 8-state):
--HHHHHHHHHTT--SSHHHHHHHHHHHHHHHHHHS-TTSHHHHHHHHHHHHHHHHHHHHHHS-S--------

Sequence (73 aa):
MDLNRIKRKIREGRYQNISGITSDIRLLATNARKYNADGSELYNDSIMLEEVWRKIVELAEATPSGSKVESQM

Radius of gyration: 16.54 Å; chains: 1; bounding box: 41×31×43 Å

InterPro domains:
  IPR001487 Bromodomain [PF00439] (1-45)
  IPR001487 Bromodomain [PR00503] (6-24)
  IPR001487 Bromodomain [PR00503] (24-43)
  IPR001487 Bromodomain [PS50014] (1-43)
  IPR036427 Bromodomain-like superfamily [G3DSA:1.20.920.10] (1-73)
  IPR036427 Bromodomain-like superfamily [SSF47370] (1-59)
  IPR037382 Remodelling complex subunit Rsc/polybromo [PTHR16062] (1-55)

pLDDT: mean 90.68, std 16.0, range [42.47, 98.69]

Organism: NCBI:txid37863